Protein AF-A0A318KFD2-F1 (afdb_monomer_lite)

Foldseek 3Di:
DDPPPQLQQALLNLLVQLVVQKHFLVNLCSVVSHPDSVVSVVLQVQQLVVCVVVVHDHDPGIGGSVSSCVSVVHDSVVSVVRSVVVVVVVVVVVVVVVPDPPPPPPPPDD

Secondary structure (DSSP, 8-state):
----------HHHHHHHHTTSEE-HHHHHHHTT---HHHHHHHHHHHHHHHHHTT----SS-EEHHHHHHHHT--HHHHHHHHHHHHHHHHHHHHHHHSS----------

pLDDT: mean 83.44, std 16.77, range [36.78, 97.19]

Organism: NCBI:txid1034346

Radius of gyration: 21.09 Å; chains: 1; bounding box: 44×34×74 Å

Sequence (110 aa):
MCKKNDYSTSNIEKEQIILKCFITKEDIKKLRNSSNHDSAIEIFNLANKMNEENDTYVDSKYVQVSNVLKVLGIKEKDIFRNAAIERKILFEKENQKRDVPTVRSETSQS

Structure (mmCIF, N/CA/C/O backbone):
data_AF-A0A318KFD2-F1
#
_entry.id   AF-A0A318KFD2-F1
#
loop_
_atom_site.group_PDB
_atom_site.id
_atom_site.type_symbol
_atom_site.label_atom_id
_atom_site.label_alt_id
_atom_site.label_comp_id
_atom_site.label_asym_id
_atom_site.label_entity_id
_atom_site.label_seq_id
_atom_site.pdbx_PDB_ins_code
_atom_site.Cartn_x
_atom_site.Cartn_y
_atom_site.Cartn_z
_atom_site.occupancy
_atom_site.B_iso_or_equiv
_atom_site.auth_seq_id
_atom_site.auth_comp_id
_atom_site.auth_asym_id
_atom_site.auth_atom_id
_atom_site.pdbx_PDB_model_num
ATOM 1 N N . MET A 1 1 ? -18.729 14.011 -20.861 1.00 36.78 1 MET A N 1
ATOM 2 C CA . MET A 1 1 ? -17.584 13.073 -20.862 1.00 36.78 1 MET A CA 1
ATOM 3 C C . MET A 1 1 ? -16.677 13.418 -19.689 1.00 36.78 1 MET A C 1
ATOM 5 O O . MET A 1 1 ? -15.912 14.368 -19.785 1.00 36.78 1 MET A O 1
ATOM 9 N N . CYS A 1 2 ? -16.802 12.720 -18.557 1.00 39.81 2 CYS A N 1
ATOM 10 C CA . CYS A 1 2 ? -15.858 12.896 -17.452 1.00 39.81 2 CYS A CA 1
ATOM 11 C C . CYS A 1 2 ? -14.527 12.268 -17.860 1.00 39.81 2 CYS A C 1
ATOM 13 O O . CYS A 1 2 ? -14.475 11.070 -18.142 1.00 39.81 2 CYS A O 1
ATOM 15 N N . LYS A 1 3 ? -13.468 13.080 -17.925 1.00 39.84 3 LYS A N 1
ATOM 16 C CA . LYS A 1 3 ? -12.096 12.590 -18.055 1.00 39.84 3 LYS A CA 1
ATOM 17 C C . LYS A 1 3 ? -11.860 11.632 -16.888 1.00 39.84 3 LYS A C 1
ATOM 19 O O . LYS A 1 3 ? -11.885 12.057 -15.735 1.00 39.84 3 LYS A O 1
ATOM 24 N N . LYS A 1 4 ? -11.697 10.339 -17.177 1.00 43.66 4 LYS A N 1
ATOM 25 C CA . LYS A 1 4 ? -11.102 9.409 -16.220 1.00 43.66 4 LYS A CA 1
ATOM 26 C C . LYS A 1 4 ? -9.679 9.922 -16.030 1.00 43.66 4 LYS A C 1
ATOM 28 O O . LYS A 1 4 ? -8.851 9.763 -16.917 1.00 43.66 4 LYS A O 1
ATOM 33 N N . ASN A 1 5 ? -9.441 10.671 -14.956 1.00 46.50 5 ASN A N 1
ATOM 34 C CA . ASN A 1 5 ? -8.080 10.950 -14.534 1.00 46.50 5 ASN A CA 1
ATOM 35 C C . ASN A 1 5 ? -7.506 9.591 -14.153 1.00 46.50 5 ASN A C 1
ATOM 37 O O . ASN A 1 5 ? -7.857 9.052 -13.103 1.00 46.50 5 ASN A O 1
ATOM 41 N N . ASP A 1 6 ? -6.693 9.025 -15.039 1.00 49.50 6 ASP A N 1
ATOM 42 C CA . ASP A 1 6 ? -5.890 7.844 -14.765 1.00 49.50 6 ASP A CA 1
ATOM 43 C C . ASP A 1 6 ? -4.869 8.219 -13.681 1.00 49.50 6 ASP A C 1
ATOM 45 O O . ASP A 1 6 ? -3.707 8.515 -13.952 1.00 49.50 6 ASP A O 1
ATOM 49 N N . TYR A 1 7 ? -5.317 8.246 -12.423 1.00 55.00 7 TYR A N 1
ATOM 50 C CA . TYR A 1 7 ? -4.456 8.231 -11.244 1.00 55.00 7 TYR A CA 1
ATOM 51 C C . TYR A 1 7 ? -3.833 6.836 -11.144 1.00 55.00 7 TYR A C 1
ATOM 53 O O . TYR A 1 7 ? -4.159 6.032 -10.273 1.00 55.00 7 TYR A O 1
ATOM 61 N N . SER A 1 8 ? -2.961 6.519 -12.097 1.00 77.38 8 SER A N 1
ATOM 62 C CA . SER A 1 8 ? -2.127 5.333 -12.029 1.00 77.38 8 SER A CA 1
ATOM 63 C C . SER A 1 8 ? -0.889 5.685 -11.216 1.00 77.38 8 SER A C 1
ATOM 65 O O . SER A 1 8 ? 0.094 6.186 -11.757 1.00 77.38 8 SER A O 1
ATOM 67 N N . THR A 1 9 ? -0.941 5.438 -9.907 1.00 88.50 9 THR A N 1
ATOM 68 C CA . THR A 1 9 ? 0.242 5.493 -9.040 1.00 88.50 9 THR A CA 1
ATOM 69 C C . THR A 1 9 ? 1.274 4.483 -9.548 1.00 88.50 9 THR A C 1
ATOM 71 O O . THR A 1 9 ? 0.944 3.313 -9.776 1.00 88.50 9 THR A O 1
ATOM 74 N N . SER A 1 10 ? 2.519 4.930 -9.732 1.00 93.38 10 SER A N 1
ATOM 75 C CA . SER A 1 10 ? 3.617 4.066 -10.178 1.00 93.38 10 SER A CA 1
ATOM 76 C C . SER A 1 10 ? 3.964 3.008 -9.134 1.00 93.38 10 SER A C 1
ATOM 78 O O . SER A 1 10 ? 3.727 3.184 -7.939 1.00 93.38 10 SER A O 1
ATOM 80 N N . ASN A 1 11 ? 4.575 1.900 -9.552 1.00 94.56 11 ASN A N 1
ATOM 81 C CA . ASN A 1 11 ? 5.058 0.894 -8.609 1.00 94.56 11 ASN A CA 1
ATOM 82 C C . ASN A 1 11 ? 6.204 1.440 -7.755 1.00 94.56 11 ASN A C 1
ATOM 84 O O . ASN A 1 11 ? 6.304 1.077 -6.588 1.00 94.56 11 ASN A O 1
ATOM 88 N N . ILE A 1 12 ? 7.018 2.348 -8.303 1.00 95.81 12 ILE A N 1
ATOM 89 C CA . ILE A 1 12 ? 8.050 3.064 -7.539 1.00 95.81 12 ILE A CA 1
ATOM 90 C C . ILE A 1 12 ? 7.404 3.907 -6.433 1.00 95.81 12 ILE A C 1
ATOM 92 O O . ILE A 1 12 ? 7.850 3.860 -5.292 1.00 95.81 12 ILE A O 1
ATOM 96 N N . GLU A 1 13 ? 6.320 4.635 -6.716 1.00 95.50 13 GLU A N 1
ATOM 97 C CA . GLU A 1 13 ? 5.614 5.404 -5.683 1.00 95.50 13 GLU A CA 1
ATOM 98 C C . GLU A 1 13 ? 4.965 4.485 -4.636 1.00 95.50 13 GLU A C 1
ATOM 100 O O . GLU A 1 13 ? 5.032 4.769 -3.440 1.00 95.50 13 GLU A O 1
ATOM 105 N N . LYS A 1 14 ? 4.405 3.341 -5.048 1.00 94.75 14 LYS A N 1
ATOM 106 C CA . LYS A 1 14 ? 3.882 2.329 -4.113 1.00 94.75 14 LYS A CA 1
ATOM 107 C C . LYS A 1 14 ? 4.971 1.742 -3.217 1.00 94.75 14 LYS A C 1
ATOM 109 O O . LYS A 1 14 ? 4.725 1.562 -2.028 1.00 94.75 14 LYS A O 1
ATOM 114 N N . GLU A 1 15 ? 6.162 1.491 -3.758 1.00 96.56 15 GLU A N 1
ATOM 115 C CA . GLU A 1 15 ? 7.348 1.095 -2.989 1.00 96.56 15 GLU A CA 1
ATOM 116 C C . GLU A 1 15 ? 7.695 2.155 -1.932 1.00 96.56 15 GLU A C 1
ATOM 118 O O . GLU A 1 15 ? 7.859 1.823 -0.761 1.00 96.56 15 GLU A O 1
ATOM 123 N N . GLN A 1 16 ? 7.715 3.440 -2.299 1.00 96.25 16 GLN A N 1
ATOM 124 C CA . GLN A 1 16 ? 7.974 4.515 -1.332 1.00 96.25 16 GLN A CA 1
ATOM 125 C C . GLN A 1 16 ? 6.918 4.584 -0.222 1.00 96.25 16 GLN A C 1
ATOM 127 O O . GLN A 1 16 ? 7.247 4.916 0.913 1.00 96.25 16 GLN A O 1
ATOM 132 N N . ILE A 1 17 ? 5.655 4.264 -0.520 1.00 95.50 17 ILE A N 1
ATOM 133 C CA . ILE A 1 17 ? 4.584 4.218 0.483 1.00 95.50 17 ILE A CA 1
ATOM 134 C C . ILE A 1 17 ? 4.818 3.093 1.494 1.00 95.50 17 ILE A C 1
ATOM 136 O O . ILE A 1 17 ? 4.727 3.338 2.696 1.00 95.50 17 ILE A O 1
ATOM 140 N N . ILE A 1 18 ? 5.124 1.875 1.035 1.00 95.19 18 ILE A N 1
ATOM 141 C CA . ILE A 1 18 ? 5.303 0.734 1.948 1.00 95.19 18 ILE A CA 1
ATOM 142 C C . ILE A 1 18 ? 6.536 0.877 2.847 1.00 95.19 18 ILE A C 1
ATOM 144 O O . ILE A 1 18 ? 6.519 0.398 3.976 1.00 95.19 18 ILE A O 1
ATOM 148 N N . LEU A 1 19 ? 7.550 1.632 2.414 1.00 95.56 19 LEU A N 1
ATOM 149 C CA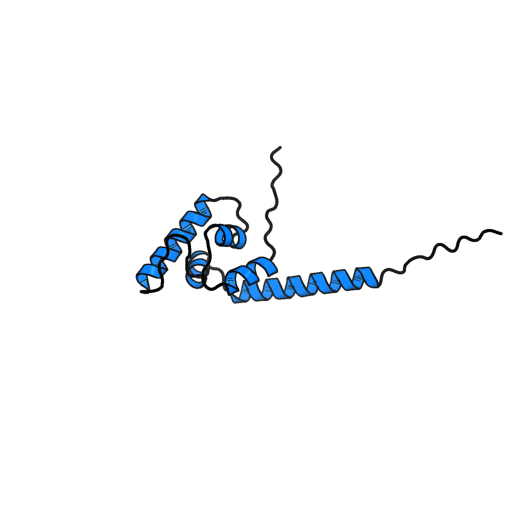 . LEU A 1 19 ? 8.735 1.932 3.222 1.00 95.56 19 LEU A CA 1
ATOM 150 C C . LEU A 1 19 ? 8.473 2.906 4.390 1.00 95.56 19 LEU A C 1
ATOM 152 O O . LEU A 1 19 ? 9.335 3.050 5.254 1.00 95.56 19 LEU A O 1
ATOM 156 N N . LYS A 1 20 ? 7.303 3.563 4.467 1.00 93.44 20 LYS A N 1
ATOM 157 C CA . LYS A 1 20 ? 6.982 4.528 5.543 1.00 93.44 20 LYS A CA 1
ATOM 158 C C . LYS A 1 20 ? 6.654 3.886 6.897 1.00 93.44 20 LYS A C 1
ATOM 160 O O . LYS A 1 20 ? 6.540 4.614 7.880 1.00 93.44 20 LYS A O 1
ATOM 165 N N . CYS A 1 21 ? 6.454 2.566 6.962 1.00 90.19 21 CYS A N 1
ATOM 166 C CA . CYS A 1 21 ? 5.930 1.804 8.114 1.00 90.19 21 CYS A CA 1
ATOM 167 C C . CYS A 1 21 ? 4.492 2.168 8.544 1.00 90.19 21 CYS A C 1
ATOM 169 O O . CYS A 1 21 ? 3.685 1.269 8.786 1.00 90.19 21 CYS A O 1
ATOM 171 N N . PHE A 1 22 ? 4.153 3.457 8.602 1.00 93.75 22 PHE A N 1
ATOM 172 C CA . PHE A 1 22 ? 2.829 4.000 8.890 1.00 93.75 22 PHE A CA 1
ATOM 173 C C . PHE A 1 22 ? 2.348 4.874 7.734 1.00 93.75 22 PHE A C 1
ATOM 175 O O . PHE A 1 22 ? 3.106 5.675 7.186 1.00 93.75 22 PHE A O 1
ATOM 182 N N . ILE A 1 23 ? 1.083 4.711 7.350 1.00 95.06 23 ILE A N 1
ATOM 183 C CA . ILE A 1 23 ? 0.524 5.328 6.144 1.00 95.06 23 ILE A CA 1
ATOM 184 C C . ILE A 1 23 ? -0.865 5.918 6.387 1.00 95.06 23 ILE A C 1
ATOM 186 O O . ILE A 1 23 ? -1.573 5.537 7.318 1.00 95.06 23 ILE A O 1
ATOM 190 N N . THR A 1 24 ? -1.245 6.866 5.535 1.00 95.00 24 THR A N 1
ATOM 191 C CA . THR A 1 24 ? -2.516 7.598 5.614 1.00 95.00 24 THR A CA 1
ATOM 192 C C . THR A 1 24 ? -3.585 7.015 4.686 1.00 95.00 24 THR A C 1
ATOM 194 O O . THR A 1 24 ? -3.304 6.203 3.804 1.00 95.00 24 THR A O 1
ATOM 197 N N . LYS A 1 25 ? -4.829 7.494 4.805 1.00 93.81 25 LYS A N 1
ATOM 198 C CA . LYS A 1 25 ? -5.922 7.173 3.863 1.00 93.81 25 LYS A CA 1
ATOM 199 C C . LYS A 1 25 ? -5.588 7.534 2.408 1.00 93.81 25 LYS A C 1
ATOM 201 O O . LYS A 1 25 ? -5.969 6.804 1.496 1.00 93.81 25 LYS A O 1
ATOM 206 N N . GLU A 1 26 ? -4.849 8.620 2.179 1.00 92.56 26 GLU A N 1
ATOM 207 C CA . GLU A 1 26 ? -4.407 9.005 0.830 1.00 92.56 26 GLU A CA 1
ATOM 208 C C . GLU A 1 26 ? -3.348 8.050 0.273 1.00 92.56 26 GLU A C 1
ATOM 210 O O . GLU A 1 26 ? -3.407 7.674 -0.897 1.00 92.56 26 GLU A O 1
ATOM 215 N N . ASP A 1 27 ? -2.423 7.582 1.109 1.00 94.56 27 ASP A N 1
ATOM 216 C CA . ASP A 1 27 ? -1.470 6.545 0.708 1.00 94.56 27 ASP A CA 1
ATOM 217 C C . ASP A 1 27 ? -2.194 5.229 0.346 1.00 94.56 27 ASP A C 1
ATOM 219 O O . ASP A 1 27 ? -1.838 4.572 -0.632 1.00 94.56 27 ASP A O 1
ATOM 223 N N . ILE A 1 28 ? -3.266 4.868 1.065 1.00 94.38 28 ILE A N 1
ATOM 224 C CA . ILE A 1 28 ? -4.101 3.693 0.746 1.00 94.38 28 ILE A CA 1
ATOM 225 C C . ILE A 1 28 ? -4.778 3.845 -0.623 1.00 94.38 28 ILE A C 1
ATOM 227 O O . ILE A 1 28 ? -4.792 2.893 -1.410 1.00 94.38 28 ILE A O 1
ATOM 231 N N . LYS A 1 29 ? -5.299 5.036 -0.951 1.00 92.12 29 LYS A N 1
ATOM 232 C CA . LYS A 1 29 ? -5.872 5.317 -2.281 1.00 92.12 29 LYS A CA 1
ATOM 233 C C . LYS A 1 29 ? -4.851 5.079 -3.392 1.00 92.12 29 LYS A C 1
ATOM 235 O O . LYS A 1 29 ? -5.166 4.416 -4.384 1.00 92.12 29 LYS A O 1
ATOM 240 N N . LYS A 1 30 ? -3.620 5.558 -3.187 1.00 91.94 30 LYS A N 1
ATOM 241 C CA . LYS A 1 30 ? -2.492 5.360 -4.107 1.00 91.94 30 LYS A CA 1
ATOM 242 C C . LYS A 1 30 ? -2.110 3.886 -4.248 1.00 91.94 30 LYS A C 1
ATOM 244 O O . LYS A 1 30 ? -1.958 3.394 -5.362 1.00 91.94 30 LYS A O 1
ATOM 249 N N . LEU A 1 31 ? -2.033 3.135 -3.148 1.00 91.94 31 LEU A N 1
ATOM 250 C CA . LEU A 1 31 ? -1.766 1.690 -3.201 1.00 91.94 31 LEU A CA 1
ATOM 251 C C . LEU A 1 31 ? -2.818 0.946 -4.036 1.00 91.94 31 LEU A C 1
ATOM 253 O O . LEU A 1 31 ? -2.466 0.104 -4.871 1.00 91.94 31 LEU A O 1
ATOM 257 N N . ARG A 1 32 ? -4.096 1.303 -3.865 1.00 88.88 32 ARG A N 1
ATOM 258 C CA . ARG A 1 32 ? -5.225 0.652 -4.540 1.00 88.88 32 ARG A CA 1
ATOM 259 C C . ARG A 1 32 ? -5.466 1.134 -5.979 1.00 88.88 32 ARG A C 1
ATOM 261 O O . ARG A 1 32 ? -6.348 0.582 -6.630 1.00 88.88 32 ARG A O 1
ATOM 268 N N . ASN A 1 33 ? -4.731 2.142 -6.469 1.00 83.94 33 ASN A N 1
ATOM 269 C CA . ASN A 1 33 ? -5.037 2.855 -7.723 1.00 83.94 33 ASN A CA 1
ATOM 270 C C . ASN A 1 33 ? -6.526 3.238 -7.820 1.00 83.94 33 ASN A C 1
ATOM 272 O O . ASN A 1 33 ? -7.164 3.068 -8.858 1.00 83.94 33 ASN A O 1
ATOM 276 N N . SER A 1 34 ? -7.104 3.687 -6.705 1.00 73.94 34 SER A N 1
ATOM 277 C CA . SER A 1 34 ? -8.533 3.974 -6.605 1.00 73.94 34 SER A CA 1
ATOM 278 C C . SER A 1 34 ? -8.756 5.450 -6.324 1.00 73.94 34 SER A C 1
ATOM 280 O O . SER A 1 34 ? -8.187 6.011 -5.388 1.00 73.94 34 SER A O 1
ATOM 282 N N . SER A 1 35 ? -9.648 6.068 -7.097 1.00 71.00 35 SER A N 1
ATOM 283 C CA . SER A 1 35 ? -10.184 7.394 -6.786 1.00 71.00 35 SER A CA 1
ATOM 284 C C . SER A 1 35 ? -11.304 7.349 -5.737 1.00 71.00 35 SER A C 1
ATOM 286 O O . SER A 1 35 ? -11.736 8.401 -5.274 1.00 71.00 35 SER A O 1
ATOM 288 N N . ASN A 1 36 ? -11.797 6.158 -5.368 1.00 79.19 36 ASN A N 1
ATOM 289 C CA . ASN A 1 36 ? -12.907 6.001 -4.431 1.00 79.19 36 ASN A CA 1
ATOM 290 C C . ASN A 1 36 ? -12.427 6.142 -2.974 1.00 79.19 36 ASN A C 1
ATOM 292 O O . ASN A 1 36 ? -11.749 5.257 -2.443 1.00 79.19 36 ASN A O 1
ATOM 296 N N . HIS A 1 37 ? -12.826 7.245 -2.338 1.00 78.06 37 HIS A N 1
ATOM 297 C CA . HIS A 1 37 ? -12.511 7.572 -0.948 1.00 78.06 37 HIS A CA 1
ATOM 298 C C . HIS A 1 37 ? -13.092 6.580 0.064 1.00 78.06 37 HIS A C 1
ATOM 300 O O . HIS A 1 37 ? -12.375 6.187 0.985 1.00 78.06 37 HIS A O 1
ATOM 306 N N . ASP A 1 38 ? -14.334 6.134 -0.120 1.00 86.00 38 ASP A N 1
ATOM 307 C CA . ASP A 1 38 ? -15.027 5.268 0.843 1.00 86.00 38 ASP A CA 1
ATOM 308 C C . ASP A 1 38 ? -14.296 3.931 0.979 1.00 86.00 38 ASP A C 1
ATOM 310 O O . ASP A 1 38 ? -13.990 3.478 2.082 1.00 86.00 38 ASP A O 1
ATOM 314 N N . SER A 1 39 ? -13.852 3.382 -0.156 1.00 86.12 39 SER A N 1
ATOM 315 C CA . SER A 1 39 ? -13.084 2.134 -0.186 1.00 86.12 39 SER A CA 1
ATOM 316 C C . SER A 1 39 ? -11.760 2.211 0.584 1.00 86.12 39 SER A C 1
ATOM 318 O O . SER A 1 39 ? -11.297 1.204 1.121 1.00 86.12 39 SER A O 1
ATOM 320 N N . ALA A 1 40 ? -11.129 3.388 0.636 1.00 89.38 40 ALA A N 1
ATOM 321 C CA . ALA A 1 40 ? -9.882 3.597 1.363 1.00 89.38 40 ALA A CA 1
ATOM 322 C C . ALA A 1 40 ? -10.125 3.813 2.862 1.00 89.38 40 ALA A C 1
ATOM 324 O O . ALA A 1 40 ? -9.318 3.369 3.677 1.00 89.38 40 ALA A O 1
ATOM 325 N N . ILE A 1 41 ? -11.243 4.452 3.224 1.00 91.94 41 ILE A N 1
ATOM 326 C CA . ILE A 1 41 ? -11.672 4.613 4.617 1.00 91.94 41 ILE A CA 1
ATOM 327 C C . ILE A 1 41 ? -11.974 3.247 5.237 1.00 91.94 41 ILE A C 1
ATOM 329 O O . ILE A 1 41 ? -11.507 2.973 6.339 1.00 91.94 41 ILE A O 1
ATOM 333 N N . GLU A 1 42 ? -12.687 2.374 4.526 1.00 94.38 42 GLU A N 1
ATOM 334 C CA . GLU A 1 42 ? -12.985 1.016 4.994 1.00 94.38 42 GLU A CA 1
ATOM 335 C C . GLU A 1 42 ? -11.709 0.213 5.270 1.00 94.38 42 GLU A C 1
ATOM 337 O O . GLU A 1 42 ? -11.559 -0.357 6.350 1.00 94.38 42 GLU A O 1
ATOM 342 N N . ILE A 1 43 ? -10.748 0.227 4.337 1.00 94.94 43 ILE A N 1
ATOM 343 C CA . ILE A 1 43 ? -9.454 -0.448 4.524 1.00 94.94 43 ILE A CA 1
ATOM 344 C C . ILE A 1 43 ? -8.701 0.134 5.719 1.00 94.94 43 ILE A C 1
ATOM 346 O O . ILE A 1 43 ? -8.150 -0.621 6.517 1.00 94.94 43 ILE A O 1
ATOM 350 N N . PHE A 1 44 ? -8.674 1.464 5.841 1.00 95.50 44 PHE A N 1
ATOM 351 C CA . PHE A 1 44 ? -8.018 2.136 6.957 1.00 95.50 44 PHE A CA 1
ATOM 352 C C . PHE A 1 44 ? -8.614 1.684 8.290 1.00 95.50 44 PHE A C 1
ATOM 354 O O . PHE A 1 44 ? -7.874 1.291 9.183 1.00 95.50 44 PHE A O 1
ATOM 361 N N . ASN A 1 45 ? -9.943 1.688 8.408 1.00 94.31 45 ASN A N 1
ATOM 362 C CA . ASN A 1 45 ? -10.631 1.313 9.638 1.00 94.31 45 ASN A CA 1
ATOM 363 C C . ASN A 1 45 ? -10.390 -0.161 9.994 1.00 94.31 45 ASN A C 1
ATOM 365 O O . ASN A 1 45 ? -10.133 -0.471 11.154 1.00 94.31 45 ASN A O 1
ATOM 369 N N . LEU A 1 46 ? -10.412 -1.063 9.005 1.00 95.62 46 LEU A N 1
ATOM 370 C CA . LEU A 1 46 ? -10.101 -2.479 9.219 1.00 95.62 46 LEU A CA 1
ATOM 371 C C . LEU A 1 46 ? -8.656 -2.680 9.682 1.00 95.62 46 LEU A C 1
ATOM 373 O O . LEU A 1 46 ? -8.417 -3.381 10.660 1.00 95.62 46 LEU A O 1
ATOM 377 N N . ALA A 1 47 ? -7.693 -2.036 9.022 1.00 94.81 47 ALA A N 1
ATOM 378 C CA . ALA A 1 47 ? -6.291 -2.133 9.406 1.00 94.81 47 ALA A CA 1
ATOM 379 C C . ALA A 1 47 ? -6.023 -1.490 10.779 1.00 94.81 47 ALA A C 1
ATOM 381 O O . ALA A 1 47 ? -5.196 -1.993 11.532 1.00 94.81 47 ALA A O 1
ATOM 382 N N . ASN A 1 48 ? -6.739 -0.419 11.133 1.00 92.88 48 ASN A N 1
ATOM 383 C CA . ASN A 1 48 ? -6.594 0.239 12.429 1.00 92.88 48 ASN A CA 1
ATOM 384 C C . ASN A 1 48 ? -7.192 -0.600 13.565 1.00 92.88 48 ASN A C 1
ATOM 386 O O . ASN A 1 48 ? -6.597 -0.695 14.631 1.00 92.88 48 ASN A O 1
ATOM 390 N N . LYS A 1 49 ? -8.297 -1.308 13.307 1.00 93.31 49 LYS A N 1
ATOM 391 C CA . LYS A 1 49 ? -8.812 -2.319 14.235 1.00 93.31 49 LYS A CA 1
ATOM 392 C C . LYS A 1 49 ? -7.790 -3.439 14.468 1.00 93.31 49 LYS A C 1
ATOM 394 O O . LYS A 1 49 ? -7.583 -3.857 15.598 1.00 93.31 49 LYS A O 1
ATOM 399 N N . MET A 1 50 ? -7.083 -3.874 13.422 1.00 93.69 50 MET A N 1
ATOM 400 C CA . MET A 1 50 ? -5.970 -4.817 13.592 1.00 93.69 50 MET A CA 1
ATOM 401 C C . MET A 1 50 ? -4.809 -4.206 14.387 1.00 93.69 50 MET A C 1
ATOM 403 O O . MET A 1 50 ? -4.114 -4.938 15.084 1.00 93.69 50 MET A O 1
ATOM 407 N N . ASN A 1 51 ? -4.557 -2.896 14.288 1.00 90.38 51 ASN A N 1
ATOM 408 C CA . ASN A 1 51 ? -3.546 -2.251 15.127 1.00 90.38 51 ASN A CA 1
ATOM 409 C C . ASN A 1 51 ? -3.926 -2.336 16.613 1.00 90.38 51 ASN A C 1
ATOM 411 O O . ASN A 1 51 ? -3.078 -2.717 17.423 1.00 90.38 51 ASN A O 1
ATOM 415 N N . GLU A 1 52 ? -5.187 -2.021 16.934 1.00 89.00 52 GLU A N 1
ATOM 416 C CA . GLU A 1 52 ? -5.763 -2.126 18.283 1.00 89.00 52 GLU A CA 1
ATOM 417 C C . GLU A 1 52 ? -5.648 -3.558 18.825 1.00 89.00 52 GLU A C 1
ATOM 419 O O . GLU A 1 52 ? -5.158 -3.758 19.929 1.00 89.00 52 GLU A O 1
ATOM 424 N N . GLU A 1 53 ? -6.017 -4.564 18.027 1.00 90.31 53 GLU A N 1
ATOM 425 C CA . GLU A 1 53 ? -5.963 -5.983 18.420 1.00 90.31 53 GLU A CA 1
ATOM 426 C C . GLU A 1 53 ? -4.538 -6.506 18.680 1.00 90.31 53 GLU A C 1
ATOM 428 O O . GLU A 1 53 ? -4.370 -7.489 19.396 1.00 90.31 53 GLU A O 1
ATOM 433 N N . ASN A 1 54 ? -3.513 -5.878 18.096 1.00 86.38 54 ASN A N 1
ATOM 434 C CA . ASN A 1 54 ? -2.111 -6.279 18.258 1.00 86.38 54 ASN A CA 1
ATOM 435 C C . ASN A 1 54 ? -1.357 -5.444 19.312 1.00 86.38 54 ASN A C 1
ATOM 437 O O . ASN A 1 54 ? -0.129 -5.526 19.357 1.00 86.38 54 ASN A O 1
ATOM 441 N N . ASP A 1 55 ? -2.048 -4.607 20.098 1.00 82.75 55 ASP A N 1
ATOM 442 C CA . ASP A 1 55 ? -1.443 -3.643 21.036 1.00 82.75 55 ASP A CA 1
ATOM 443 C C . ASP A 1 55 ? -0.363 -2.757 20.374 1.00 82.75 55 ASP A C 1
ATOM 445 O O . ASP A 1 55 ? 0.630 -2.347 20.980 1.00 82.75 55 ASP A O 1
ATOM 449 N N . THR A 1 56 ? -0.539 -2.467 19.082 1.00 79.69 56 THR A N 1
ATOM 450 C CA . THR A 1 56 ? 0.373 -1.605 18.317 1.00 79.69 56 THR A CA 1
ATOM 451 C C . THR A 1 56 ? -0.089 -0.152 18.348 1.00 79.69 56 THR A C 1
ATOM 453 O O . THR A 1 56 ? -1.183 0.157 18.803 1.00 79.69 56 THR A O 1
ATOM 456 N N . TYR A 1 57 ? 0.746 0.774 17.868 1.00 77.00 57 TYR A N 1
ATOM 457 C CA . TYR A 1 57 ? 0.402 2.197 17.816 1.00 77.00 57 TYR A CA 1
ATOM 458 C C . TYR A 1 57 ? -0.886 2.444 17.007 1.00 77.00 57 TYR A C 1
ATOM 460 O O . TYR A 1 57 ? -0.969 2.102 15.822 1.00 77.00 57 TYR A O 1
ATOM 468 N N . VAL A 1 58 ? -1.871 3.060 17.662 1.00 75.12 58 VAL A N 1
ATOM 469 C CA . VAL A 1 58 ? -3.174 3.429 17.096 1.00 75.12 58 VAL A CA 1
ATOM 470 C C . VAL A 1 58 ? -3.233 4.946 16.973 1.00 75.12 58 VAL A C 1
ATOM 472 O O . VAL A 1 58 ? -3.093 5.661 17.965 1.00 75.12 58 VAL A O 1
ATOM 475 N N . ASP A 1 59 ? -3.459 5.442 15.759 1.00 84.06 59 ASP A N 1
ATOM 476 C CA . ASP A 1 59 ? -3.621 6.867 15.484 1.00 84.06 59 ASP A CA 1
ATOM 477 C C . ASP A 1 59 ? -4.797 7.096 14.528 1.00 84.06 59 ASP A C 1
ATOM 479 O O . ASP A 1 59 ? -5.051 6.334 13.599 1.00 84.06 59 ASP A O 1
ATOM 483 N N . SER A 1 60 ? -5.533 8.186 14.742 1.00 85.62 60 SER A N 1
ATOM 484 C CA . SER A 1 60 ? -6.713 8.528 13.930 1.00 85.62 60 SER A CA 1
ATOM 485 C C . SER A 1 60 ? -6.411 8.826 12.448 1.00 85.62 60 SER A C 1
ATOM 487 O O . SER A 1 60 ? -7.323 8.846 11.614 1.00 85.62 60 SER A O 1
ATOM 489 N N . LYS A 1 61 ? -5.146 9.092 12.114 1.00 90.69 61 LYS A N 1
ATOM 490 C CA . LYS A 1 61 ? -4.656 9.519 10.796 1.00 90.69 61 LYS A CA 1
ATOM 491 C C . LYS A 1 61 ? -3.702 8.513 10.162 1.00 90.69 61 LYS A C 1
ATOM 493 O O . LYS A 1 61 ? -3.598 8.503 8.933 1.00 90.69 61 LYS A O 1
ATOM 498 N N . TYR A 1 62 ? -3.036 7.689 10.967 1.00 92.88 62 TYR A N 1
ATOM 499 C CA . TYR A 1 62 ? -2.015 6.751 10.511 1.00 92.88 62 TYR A CA 1
ATOM 500 C C . TYR A 1 62 ? -2.316 5.318 10.930 1.00 92.88 62 TYR A C 1
ATOM 502 O O . TYR A 1 62 ? -2.734 5.059 12.050 1.00 92.88 62 TYR A O 1
ATOM 510 N N . VAL A 1 63 ? -2.025 4.380 10.033 1.00 94.75 63 VAL A N 1
ATOM 511 C CA . VAL A 1 63 ? -2.170 2.945 10.282 1.00 94.75 63 VAL A CA 1
ATOM 512 C C . VAL A 1 63 ? -0.930 2.197 9.813 1.00 94.75 63 VAL A C 1
ATOM 514 O O . VAL A 1 63 ? -0.223 2.653 8.909 1.00 94.75 63 VAL A O 1
ATOM 517 N N . GLN A 1 64 ? -0.645 1.050 10.426 1.00 94.69 64 GLN A N 1
ATOM 518 C CA . GLN A 1 64 ? 0.535 0.268 10.083 1.00 94.69 64 GLN A CA 1
ATOM 519 C C . GLN A 1 64 ? 0.380 -0.339 8.684 1.00 94.69 64 GLN A C 1
ATOM 521 O O . GLN A 1 64 ? -0.621 -0.991 8.369 1.00 94.69 64 GLN A O 1
ATOM 526 N N . VAL A 1 65 ? 1.393 -0.152 7.838 1.00 94.94 65 VAL A N 1
ATOM 527 C CA . VAL A 1 65 ? 1.336 -0.576 6.435 1.00 94.94 65 VAL A CA 1
ATOM 528 C C . VAL A 1 65 ? 1.184 -2.087 6.288 1.00 94.94 65 VAL A C 1
ATOM 530 O O . VAL A 1 65 ? 0.459 -2.547 5.412 1.00 94.94 65 VAL A O 1
ATOM 533 N N . SER A 1 66 ? 1.784 -2.870 7.187 1.00 94.69 66 SER A N 1
ATOM 534 C CA . SER A 1 66 ? 1.670 -4.331 7.195 1.00 94.69 66 SER A CA 1
ATOM 535 C C . SER A 1 66 ? 0.217 -4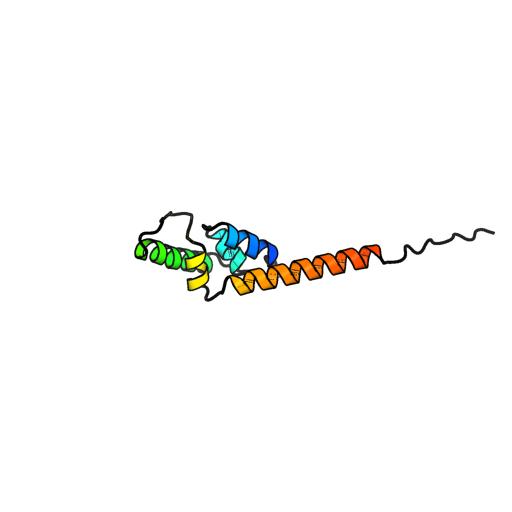.793 7.352 1.00 94.69 66 SER A C 1
ATOM 537 O O . SER A 1 66 ? -0.199 -5.733 6.675 1.00 94.69 66 SER A O 1
ATOM 539 N N . ASN A 1 67 ? -0.581 -4.114 8.178 1.00 95.25 67 ASN A N 1
ATOM 540 C CA . ASN A 1 67 ? -1.996 -4.431 8.362 1.00 95.25 67 ASN A CA 1
ATOM 541 C C . ASN A 1 67 ? -2.838 -3.976 7.164 1.00 95.25 67 ASN A C 1
ATOM 543 O O . ASN A 1 67 ? -3.705 -4.723 6.716 1.00 95.25 67 ASN A O 1
ATOM 547 N N . VAL A 1 68 ? -2.514 -2.836 6.549 1.00 95.38 68 VAL A N 1
ATOM 548 C CA . VAL A 1 68 ? -3.135 -2.432 5.274 1.00 95.38 68 VAL A CA 1
ATOM 549 C C . VAL A 1 68 ? -2.871 -3.461 4.173 1.00 95.38 68 VAL A C 1
ATOM 551 O O . VAL A 1 68 ? -3.798 -3.852 3.465 1.00 95.38 68 VAL A O 1
ATOM 554 N N . LEU A 1 69 ? -1.630 -3.935 4.031 1.00 95.12 69 LEU A N 1
ATOM 555 C CA . LEU A 1 69 ? -1.273 -4.944 3.031 1.00 95.12 69 LEU A CA 1
ATOM 556 C C . LEU A 1 69 ? -2.007 -6.272 3.266 1.00 95.12 69 LEU A C 1
ATOM 558 O O . LEU A 1 69 ? -2.470 -6.880 2.300 1.00 95.12 69 LEU A O 1
ATOM 562 N N . LYS A 1 70 ? -2.188 -6.683 4.532 1.00 95.31 70 LYS A N 1
ATOM 563 C CA . LYS A 1 70 ? -3.013 -7.849 4.895 1.00 95.31 70 LYS A CA 1
ATOM 564 C C . LYS A 1 70 ? -4.468 -7.674 4.457 1.00 95.31 70 LYS A C 1
ATOM 566 O O . LYS A 1 70 ? -4.993 -8.566 3.800 1.00 95.31 70 LYS A O 1
ATOM 571 N N . VAL A 1 71 ? -5.093 -6.533 4.765 1.00 95.25 71 VAL A N 1
ATOM 572 C CA . VAL A 1 71 ? -6.484 -6.236 4.363 1.00 95.25 71 VAL A CA 1
ATOM 573 C C . VAL A 1 71 ? -6.635 -6.234 2.840 1.00 95.25 71 VAL A C 1
ATOM 575 O O . VAL A 1 71 ? -7.623 -6.732 2.308 1.00 95.25 71 VAL A O 1
ATOM 578 N N . LEU A 1 72 ? -5.639 -5.709 2.123 1.00 92.44 72 LEU A N 1
ATOM 579 C CA . LEU A 1 72 ? -5.617 -5.695 0.661 1.00 92.44 72 LEU A CA 1
ATOM 580 C C . LEU A 1 72 ? -5.295 -7.061 0.031 1.00 92.44 72 LEU A C 1
ATOM 582 O O . LEU A 1 72 ? -5.458 -7.215 -1.178 1.00 92.44 72 LEU A O 1
ATOM 586 N N . GLY A 1 73 ? -4.800 -8.030 0.805 1.00 93.94 73 GLY A N 1
ATOM 587 C CA . GLY A 1 73 ? -4.305 -9.304 0.279 1.00 93.94 73 GLY A CA 1
ATOM 588 C C . GLY A 1 73 ? -3.065 -9.162 -0.615 1.00 93.94 73 GLY A C 1
ATOM 589 O O . GLY A 1 73 ? -2.810 -10.028 -1.452 1.00 93.94 73 GLY A O 1
ATOM 590 N N . ILE A 1 74 ? -2.296 -8.077 -0.468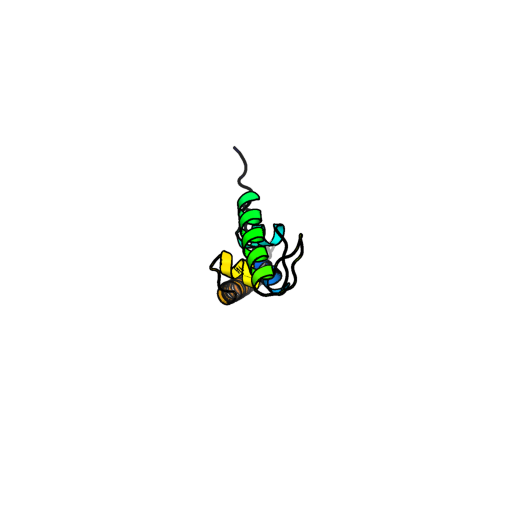 1.00 92.38 74 ILE A N 1
ATOM 591 C CA . ILE A 1 74 ? -1.115 -7.783 -1.291 1.00 92.38 74 ILE A CA 1
ATOM 592 C C . ILE A 1 74 ? 0.149 -8.179 -0.533 1.00 92.38 74 ILE A C 1
ATOM 594 O O . ILE A 1 74 ? 0.312 -7.857 0.643 1.00 92.38 74 ILE A O 1
ATOM 598 N N . LYS A 1 75 ? 1.086 -8.843 -1.215 1.00 93.94 75 LYS A N 1
ATOM 599 C CA . LYS A 1 75 ? 2.394 -9.164 -0.638 1.00 93.94 75 LYS A CA 1
ATOM 600 C C . LYS A 1 75 ? 3.381 -8.048 -0.942 1.00 93.94 75 LYS A C 1
ATOM 602 O O . LYS A 1 75 ? 3.550 -7.650 -2.090 1.00 93.94 75 LYS A O 1
ATOM 607 N N . GLU A 1 76 ? 4.099 -7.611 0.084 1.00 93.69 76 GLU A N 1
ATOM 608 C CA . GLU A 1 76 ? 5.109 -6.552 -0.012 1.00 93.69 76 GLU A CA 1
ATOM 609 C C . GLU A 1 76 ? 6.156 -6.831 -1.109 1.00 93.69 76 GLU A C 1
ATOM 611 O O . GLU A 1 76 ? 6.467 -5.971 -1.931 1.00 93.69 76 GLU A O 1
ATOM 616 N N . LYS A 1 77 ? 6.608 -8.089 -1.207 1.00 95.06 77 LYS A N 1
ATOM 617 C CA . LYS A 1 77 ? 7.552 -8.546 -2.238 1.00 95.06 77 LYS A CA 1
ATOM 618 C C . LYS A 1 77 ? 7.085 -8.283 -3.674 1.00 95.06 77 LYS A C 1
ATOM 620 O O . LYS A 1 77 ? 7.921 -8.081 -4.552 1.00 95.06 77 LYS A O 1
ATOM 625 N N . ASP A 1 78 ? 5.775 -8.301 -3.923 1.00 94.19 78 ASP A N 1
ATOM 626 C CA . ASP A 1 78 ? 5.227 -8.092 -5.263 1.00 94.19 78 ASP A CA 1
ATOM 627 C C . ASP A 1 78 ? 5.318 -6.606 -5.639 1.00 94.19 78 ASP A C 1
ATOM 629 O O . ASP A 1 78 ? 5.643 -6.275 -6.778 1.00 94.19 78 ASP A O 1
ATOM 633 N N . ILE A 1 79 ? 5.138 -5.708 -4.662 1.00 94.38 79 ILE A N 1
ATOM 634 C CA . ILE A 1 79 ? 5.322 -4.262 -4.838 1.00 94.38 79 ILE A CA 1
ATOM 635 C C . ILE A 1 79 ? 6.789 -3.958 -5.163 1.00 94.38 79 ILE A C 1
ATOM 637 O O . ILE A 1 79 ? 7.061 -3.320 -6.180 1.00 94.38 79 ILE A O 1
ATOM 641 N N . PHE A 1 80 ? 7.736 -4.477 -4.372 1.00 96.06 80 PHE A N 1
ATOM 642 C CA . PHE A 1 80 ? 9.170 -4.289 -4.629 1.00 96.06 80 PHE A CA 1
ATOM 643 C C . PHE A 1 80 ? 9.598 -4.843 -5.990 1.00 96.06 80 PHE A C 1
ATOM 645 O O . PHE A 1 80 ? 10.325 -4.188 -6.738 1.00 96.06 80 PHE A O 1
ATOM 652 N N . ARG A 1 81 ? 9.118 -6.040 -6.354 1.00 97.12 81 ARG A N 1
ATOM 653 C CA . ARG A 1 81 ? 9.406 -6.637 -7.663 1.00 97.12 81 ARG A CA 1
ATOM 654 C C . ARG A 1 81 ? 8.915 -5.744 -8.801 1.00 97.12 81 ARG A C 1
ATOM 656 O O . ARG A 1 81 ? 9.660 -5.514 -9.753 1.00 97.12 81 ARG A O 1
ATOM 663 N N . ASN A 1 82 ? 7.690 -5.235 -8.708 1.00 95.56 82 ASN A N 1
ATOM 664 C CA . ASN A 1 82 ? 7.119 -4.374 -9.739 1.00 95.56 82 ASN A CA 1
ATOM 665 C C . ASN A 1 82 ? 7.845 -3.022 -9.821 1.00 95.56 82 ASN A C 1
ATOM 667 O O . ASN A 1 82 ? 8.082 -2.529 -10.922 1.00 95.56 82 ASN A O 1
ATOM 671 N N . ALA A 1 83 ? 8.267 -2.457 -8.685 1.00 96.50 83 ALA A N 1
ATOM 672 C CA . ALA A 1 83 ? 9.076 -1.239 -8.644 1.00 96.50 83 ALA A CA 1
ATOM 673 C C . ALA A 1 83 ? 10.450 -1.434 -9.305 1.00 96.50 83 ALA A C 1
ATOM 675 O O . ALA A 1 83 ? 10.900 -0.581 -10.069 1.00 96.50 83 ALA A O 1
ATOM 676 N N . ALA A 1 84 ? 11.098 -2.581 -9.077 1.00 97.19 84 ALA A N 1
ATOM 677 C CA . ALA A 1 84 ? 12.365 -2.921 -9.721 1.00 97.19 84 ALA A CA 1
ATOM 678 C C . ALA A 1 84 ? 12.223 -3.084 -11.245 1.00 97.19 84 ALA A C 1
ATOM 680 O O . ALA A 1 84 ? 13.060 -2.586 -12.002 1.00 97.19 84 ALA A O 1
ATOM 681 N N . ILE A 1 85 ? 11.149 -3.739 -11.704 1.00 96.56 85 ILE A N 1
ATOM 682 C CA . ILE A 1 85 ? 10.827 -3.856 -13.135 1.00 96.56 85 ILE A CA 1
ATOM 683 C C . ILE A 1 85 ? 10.611 -2.467 -13.744 1.00 96.56 85 ILE A C 1
ATOM 685 O O . ILE A 1 85 ? 11.163 -2.169 -14.801 1.00 96.56 85 ILE A O 1
ATOM 689 N N . GLU A 1 86 ? 9.858 -1.599 -13.069 1.00 95.25 86 GLU A N 1
ATOM 690 C CA . GLU A 1 86 ? 9.600 -0.242 -13.549 1.00 95.25 86 GLU A CA 1
ATOM 691 C C . GLU A 1 86 ? 10.884 0.590 -13.658 1.00 95.25 86 GLU A C 1
ATOM 693 O O . GLU A 1 86 ? 11.121 1.205 -14.698 1.00 95.25 86 GLU A O 1
ATOM 698 N N . ARG A 1 87 ? 11.763 0.543 -12.644 1.00 95.88 87 ARG A N 1
ATOM 699 C CA . ARG A 1 87 ? 13.086 1.190 -12.699 1.00 95.88 87 ARG A CA 1
ATOM 700 C C . ARG A 1 87 ? 13.911 0.705 -13.894 1.00 95.88 87 ARG A C 1
ATOM 702 O O . ARG A 1 87 ? 14.519 1.523 -14.580 1.00 95.88 87 ARG A O 1
ATOM 709 N N . LYS A 1 88 ? 13.898 -0.602 -14.181 1.00 95.31 88 LYS A N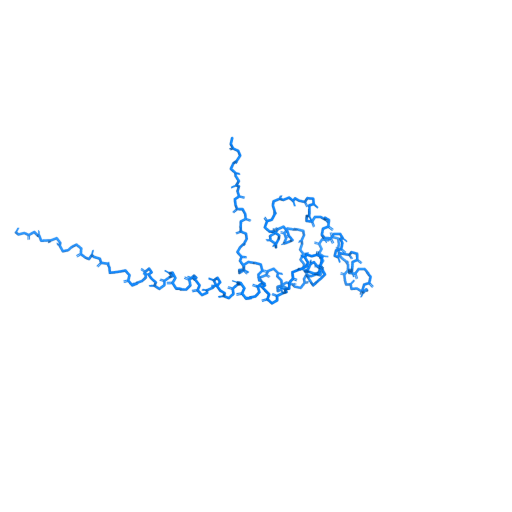 1
ATOM 710 C CA . LYS A 1 88 ? 14.605 -1.180 -15.336 1.00 95.31 88 LYS A CA 1
ATOM 711 C C . LYS A 1 88 ? 14.058 -0.651 -16.667 1.00 95.31 88 LYS A C 1
ATOM 713 O O . LYS A 1 88 ? 14.835 -0.224 -17.514 1.00 95.31 88 LYS A O 1
ATOM 718 N N . ILE A 1 89 ? 12.734 -0.620 -16.824 1.00 92.81 89 ILE A N 1
ATOM 719 C CA . ILE A 1 89 ? 12.079 -0.101 -18.035 1.00 92.81 89 ILE A CA 1
ATOM 720 C C . ILE A 1 89 ? 12.407 1.383 -18.247 1.00 92.81 89 ILE A C 1
ATOM 722 O O . ILE A 1 89 ? 12.657 1.804 -19.376 1.00 92.81 89 ILE A O 1
ATOM 726 N N . LEU A 1 90 ? 12.399 2.191 -17.182 1.00 91.56 90 LEU A N 1
ATOM 727 C CA . LEU A 1 90 ? 12.749 3.612 -17.268 1.00 91.56 90 LEU A CA 1
ATOM 728 C C . LEU A 1 90 ? 14.199 3.802 -17.726 1.00 91.56 90 LEU A C 1
ATOM 730 O O . LEU A 1 90 ? 14.445 4.582 -18.643 1.00 91.56 90 LEU A O 1
ATOM 734 N N . PHE A 1 91 ? 15.130 3.032 -17.161 1.00 89.81 91 PHE A N 1
ATOM 735 C CA . PHE A 1 91 ? 16.539 3.068 -17.549 1.00 89.81 91 PHE A CA 1
ATOM 736 C C . PHE A 1 91 ? 16.757 2.680 -19.021 1.00 89.81 91 PHE A C 1
ATOM 738 O O . PHE A 1 91 ? 17.463 3.373 -19.751 1.00 89.81 91 PHE A O 1
ATOM 745 N N . GLU A 1 92 ? 16.111 1.609 -19.494 1.00 91.19 92 GLU A N 1
ATOM 746 C CA . GLU A 1 92 ? 16.186 1.186 -20.900 1.00 91.19 92 GLU A CA 1
ATOM 747 C C . GLU A 1 92 ? 15.650 2.266 -21.852 1.00 91.19 92 GLU A C 1
ATOM 749 O O . GLU A 1 92 ? 16.282 2.565 -22.866 1.00 91.19 92 GLU A O 1
ATOM 754 N N . LYS A 1 93 ? 14.529 2.912 -21.505 1.00 86.25 93 LYS A N 1
ATOM 755 C CA . LYS A 1 93 ? 13.966 4.024 -22.288 1.00 86.25 93 LYS A CA 1
ATOM 756 C C . LYS A 1 93 ? 14.885 5.242 -22.326 1.00 86.25 93 LYS A C 1
ATOM 758 O O . LYS A 1 93 ? 14.968 5.910 -23.355 1.00 86.25 93 LYS A O 1
ATOM 763 N N . GLU A 1 94 ? 15.542 5.569 -21.218 1.00 83.62 94 GLU A N 1
ATOM 764 C CA . GLU A 1 94 ? 16.492 6.682 -21.171 1.00 83.62 94 GLU A CA 1
ATOM 765 C C . GLU A 1 94 ? 17.731 6.425 -22.026 1.00 83.62 94 GLU A C 1
ATOM 767 O O . GLU A 1 94 ? 18.211 7.351 -22.677 1.00 83.62 94 GLU A O 1
ATOM 772 N N . ASN A 1 95 ? 18.225 5.187 -22.069 1.00 76.62 95 ASN A N 1
ATOM 773 C CA . ASN A 1 95 ? 19.366 4.829 -22.911 1.00 76.62 95 ASN A CA 1
ATOM 774 C C . ASN A 1 95 ? 18.990 4.800 -24.397 1.00 76.62 95 ASN A C 1
ATOM 776 O O . ASN A 1 95 ? 19.705 5.376 -25.209 1.00 76.62 95 ASN A O 1
ATOM 780 N N . GLN A 1 96 ? 17.809 4.279 -24.749 1.00 71.88 96 GLN A N 1
ATOM 781 C CA . GLN A 1 96 ? 17.303 4.344 -26.128 1.00 71.88 96 GLN A CA 1
ATOM 782 C C . GLN A 1 96 ? 17.196 5.781 -26.656 1.00 71.88 96 GLN A C 1
ATOM 784 O O . GLN A 1 96 ? 17.467 6.018 -27.827 1.00 71.88 96 GLN A O 1
ATOM 789 N N . LYS A 1 97 ? 16.831 6.756 -25.810 1.00 68.38 97 LYS A N 1
ATOM 790 C CA . LYS A 1 97 ? 16.798 8.178 -26.199 1.00 68.38 97 LYS A CA 1
ATOM 791 C C . LYS A 1 97 ? 18.185 8.773 -26.460 1.00 68.38 97 LYS A C 1
ATOM 793 O O . LYS A 1 97 ? 18.272 9.739 -27.211 1.00 68.38 97 LYS A O 1
ATOM 798 N N . ARG A 1 98 ? 19.242 8.243 -25.834 1.00 60.91 98 ARG A N 1
ATOM 799 C CA . ARG A 1 98 ? 20.630 8.701 -26.034 1.00 60.91 98 ARG A CA 1
ATOM 800 C C . ARG A 1 98 ? 21.272 8.091 -27.279 1.00 60.91 98 ARG A C 1
ATOM 802 O O . ARG A 1 98 ? 22.112 8.744 -27.884 1.00 60.91 98 ARG A O 1
ATOM 809 N N . ASP A 1 99 ? 20.844 6.892 -27.667 1.00 58.28 99 ASP A N 1
ATOM 810 C CA . ASP A 1 99 ? 21.371 6.167 -28.830 1.00 58.28 99 ASP A CA 1
ATOM 811 C C . ASP A 1 99 ? 20.666 6.515 -30.152 1.00 58.28 99 ASP A C 1
ATOM 813 O O . ASP A 1 99 ? 21.032 5.985 -31.203 1.00 58.28 99 ASP A O 1
ATOM 817 N N . VAL A 1 100 ? 19.667 7.409 -30.145 1.00 56.22 100 VAL A N 1
ATOM 818 C CA . VAL A 1 100 ? 19.089 7.912 -31.399 1.00 56.22 100 VAL A CA 1
ATOM 819 C C . VAL A 1 100 ? 20.153 8.766 -32.093 1.00 56.22 100 VAL A C 1
ATOM 821 O O . VAL A 1 100 ? 20.567 9.779 -31.523 1.00 56.22 100 VAL A O 1
ATOM 824 N N . PRO A 1 101 ? 20.599 8.416 -33.314 1.00 55.22 101 PRO A N 1
ATOM 825 C CA . PRO A 1 101 ? 21.533 9.250 -34.044 1.00 55.22 101 PRO A CA 1
ATOM 826 C C . PRO A 1 101 ? 20.879 10.613 -34.241 1.00 55.22 101 PRO A C 1
ATOM 828 O O . PRO A 1 101 ? 19.832 10.721 -34.884 1.00 55.22 101 PRO A O 1
ATOM 831 N N . THR A 1 102 ? 21.489 11.661 -33.692 1.00 58.94 102 THR A N 1
ATOM 832 C CA . THR A 1 102 ? 21.216 13.022 -34.140 1.00 58.94 102 THR A CA 1
ATOM 833 C C . THR A 1 102 ? 21.583 13.042 -35.615 1.00 58.94 102 THR A C 1
ATOM 835 O O . THR A 1 102 ? 22.763 13.123 -35.957 1.00 58.94 102 THR A O 1
ATOM 838 N N . VAL A 1 103 ? 20.588 12.893 -36.492 1.00 57.12 103 VAL A N 1
ATOM 839 C CA . VAL A 1 103 ? 20.749 13.123 -37.924 1.00 57.12 103 VAL A CA 1
ATOM 840 C C . VAL A 1 103 ? 21.157 14.585 -38.038 1.00 57.12 103 VAL A C 1
ATOM 842 O O . VAL A 1 103 ? 20.328 15.488 -37.964 1.00 57.12 103 VAL A O 1
ATOM 845 N N . ARG A 1 104 ? 22.468 14.831 -38.109 1.00 52.81 104 ARG A N 1
ATOM 846 C CA . ARG A 1 104 ? 22.997 16.107 -38.561 1.00 52.81 104 ARG A CA 1
ATOM 847 C C . ARG A 1 104 ? 22.541 16.214 -40.002 1.00 52.81 104 ARG A C 1
ATOM 849 O O . ARG A 1 104 ? 23.072 15.531 -40.871 1.00 52.81 104 ARG A O 1
ATOM 856 N N . SER A 1 105 ? 21.514 17.020 -40.228 1.00 50.28 105 SER A N 1
ATOM 857 C CA . SER A 1 105 ? 21.195 17.534 -41.547 1.00 50.28 105 SER A CA 1
ATOM 858 C C . SER A 1 105 ? 22.433 18.297 -42.007 1.00 50.28 105 SER A C 1
ATOM 860 O O . SER A 1 105 ? 22.648 19.441 -41.610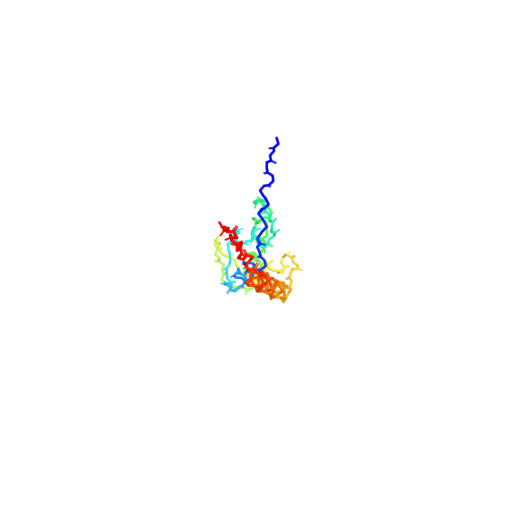 1.00 50.28 105 SER A O 1
ATOM 862 N N . GLU A 1 106 ? 23.313 17.639 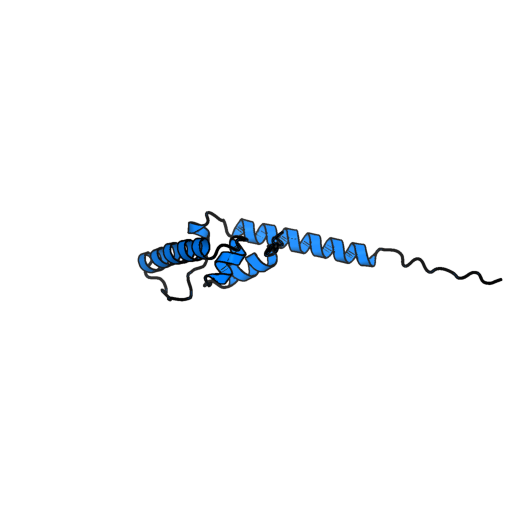-42.756 1.00 50.19 106 GLU A N 1
ATOM 863 C CA . GLU A 1 106 ? 24.329 18.339 -43.520 1.00 50.19 106 GLU A CA 1
ATOM 864 C C . GLU A 1 106 ? 23.576 19.132 -44.580 1.00 50.19 106 GLU A C 1
ATOM 866 O O . GLU A 1 106 ? 23.077 18.597 -45.569 1.00 50.19 106 GLU A O 1
ATOM 871 N N . THR A 1 107 ? 23.418 20.424 -44.317 1.00 49.59 107 THR A N 1
ATOM 872 C CA . THR A 1 107 ? 22.997 21.386 -45.319 1.00 49.59 107 THR A CA 1
ATOM 873 C C . THR A 1 107 ? 24.099 21.431 -46.374 1.00 49.59 107 THR A C 1
ATOM 875 O O . THR A 1 107 ? 25.065 22.178 -46.248 1.00 49.59 107 THR A O 1
ATOM 878 N N . SER A 1 108 ? 23.985 20.600 -47.409 1.00 54.47 108 SER A N 1
ATOM 879 C CA . SER A 1 108 ? 24.688 20.829 -48.664 1.00 54.47 108 SER A CA 1
ATOM 880 C C . SER A 1 108 ? 24.125 22.113 -49.268 1.00 54.47 108 SER A C 1
ATOM 882 O O . SER A 1 108 ? 23.047 22.107 -49.859 1.00 54.47 108 SER A O 1
ATOM 884 N N . GLN A 1 109 ? 24.828 23.227 -49.091 1.00 51.84 109 GLN A N 1
ATOM 885 C CA . GLN A 1 109 ? 24.696 24.364 -49.992 1.00 51.84 109 GLN A CA 1
ATOM 886 C C . GLN A 1 109 ? 25.954 24.426 -50.849 1.00 51.84 109 GLN A C 1
ATOM 888 O O . GLN A 1 109 ? 27.068 24.544 -50.342 1.00 51.84 109 GLN A O 1
ATOM 893 N N . SER A 1 110 ? 25.705 24.196 -52.137 1.00 49.56 110 SER A N 1
ATOM 894 C CA . SER A 1 110 ? 26.623 24.302 -53.269 1.00 49.56 110 SER A CA 1
ATOM 895 C C . SER A 1 110 ? 26.975 25.751 -53.575 1.00 49.56 110 SER A C 1
ATOM 897 O O . SER A 1 110 ? 26.147 26.630 -53.247 1.00 49.56 110 SER A O 1
#